Protein AF-A0A7S4WIS6-F1 (afdb_monomer)

Sequence (142 aa):
MLRRSPSCRRRPPPRLRTACRGPAHPRPVQGHTLRVPRRQLPRDLGQGGSACLPRRGAKAESITDPAICEQALMLLGVETLGWGGKCLAPGAACGDSKARFGLTCAGWGGSSCLAPDDSARLITNKTICENSMAWLGIPSQG

Structure (mmCIF, N/CA/C/O backbone):
data_AF-A0A7S4WIS6-F1
#
_entry.id   AF-A0A7S4WIS6-F1
#
loop_
_atom_site.group_PDB
_atom_site.id
_atom_site.type_symbol
_atom_site.label_atom_id
_atom_site.label_alt_id
_atom_site.label_comp_id
_atom_site.label_asym_id
_atom_site.label_entity_id
_atom_site.label_seq_id
_atom_site.pdbx_PDB_ins_code
_atom_site.Cartn_x
_atom_site.Cartn_y
_atom_site.Cartn_z
_atom_site.occupancy
_atom_site.B_iso_or_equiv
_atom_site.auth_seq_id
_atom_site.auth_comp_id
_atom_site.auth_asym_id
_atom_site.auth_atom_id
_atom_site.pdbx_PDB_model_num
ATOM 1 N N . MET A 1 1 ? 3.717 34.521 -14.166 1.00 40.53 1 MET A N 1
ATOM 2 C CA . MET A 1 1 ? 2.314 34.044 -14.193 1.00 40.53 1 MET A CA 1
ATOM 3 C C . MET A 1 1 ? 2.194 32.792 -13.323 1.00 40.53 1 MET A C 1
ATOM 5 O O . MET A 1 1 ? 2.536 31.710 -13.776 1.00 40.53 1 MET A O 1
ATOM 9 N N . LEU A 1 2 ? 1.788 32.935 -12.056 1.00 37.72 2 LEU A N 1
ATOM 10 C CA . LEU A 1 2 ? 1.605 31.816 -11.117 1.00 37.72 2 LEU A CA 1
ATOM 11 C C . LEU A 1 2 ? 0.193 31.235 -11.272 1.00 37.72 2 LEU A C 1
ATOM 13 O O . LEU A 1 2 ? -0.787 31.874 -10.890 1.00 37.72 2 LEU A O 1
ATOM 17 N N . ARG A 1 3 ? 0.080 30.031 -11.844 1.00 44.69 3 ARG A N 1
ATOM 18 C CA . ARG A 1 3 ? -1.189 29.292 -11.913 1.00 44.69 3 ARG A CA 1
ATOM 19 C C . ARG A 1 3 ? -1.474 28.670 -10.542 1.00 44.69 3 ARG A C 1
ATOM 21 O O . ARG A 1 3 ? -0.740 27.799 -10.091 1.00 44.69 3 ARG A O 1
ATOM 28 N N . ARG A 1 4 ? -2.525 29.148 -9.872 1.00 38.19 4 ARG A N 1
ATOM 29 C CA . ARG A 1 4 ? -3.062 28.561 -8.635 1.00 38.19 4 ARG A CA 1
ATOM 30 C C . ARG A 1 4 ? -3.863 27.304 -8.985 1.00 38.19 4 ARG A C 1
ATOM 32 O O . ARG A 1 4 ? -4.831 27.393 -9.737 1.00 38.19 4 ARG A O 1
ATOM 39 N N . SER A 1 5 ? -3.467 26.155 -8.444 1.00 41.28 5 SER A N 1
ATOM 40 C CA . SER A 1 5 ? -4.225 24.902 -8.542 1.00 41.28 5 SER A CA 1
ATOM 41 C C . SER A 1 5 ? -5.538 24.977 -7.744 1.00 41.28 5 SER A C 1
ATOM 43 O O . SER A 1 5 ? -5.574 25.628 -6.695 1.00 41.28 5 SER A O 1
ATOM 45 N N . PRO A 1 6 ? -6.623 24.326 -8.202 1.00 44.62 6 PRO A N 1
ATOM 46 C CA . PRO A 1 6 ? -7.926 24.401 -7.553 1.00 44.62 6 PRO A CA 1
ATOM 47 C C . PRO A 1 6 ? -7.977 23.550 -6.275 1.00 44.62 6 PRO A C 1
ATOM 49 O O . PRO A 1 6 ? -7.690 22.354 -6.277 1.00 44.62 6 PRO A O 1
ATOM 52 N N . SER A 1 7 ? -8.384 24.182 -5.173 1.00 39.69 7 SER A N 1
ATOM 53 C CA . SER A 1 7 ? -8.642 23.541 -3.884 1.00 39.69 7 SER A CA 1
ATOM 54 C C . SER A 1 7 ? -9.732 22.471 -3.993 1.00 39.69 7 SER A C 1
ATOM 56 O O . SER A 1 7 ? -10.885 22.775 -4.306 1.00 39.69 7 SER A O 1
ATOM 58 N N . CYS A 1 8 ? -9.391 21.228 -3.645 1.00 32.78 8 CYS A N 1
ATOM 59 C CA . CYS A 1 8 ? -10.348 20.148 -3.417 1.00 32.78 8 CYS A CA 1
ATOM 60 C C . CYS A 1 8 ? -11.254 20.487 -2.220 1.00 32.78 8 CYS A C 1
ATOM 62 O O . CYS A 1 8 ? -10.906 20.229 -1.066 1.00 32.78 8 CYS A O 1
ATOM 64 N N . ARG A 1 9 ? -12.435 21.063 -2.473 1.00 38.78 9 ARG A N 1
ATOM 65 C CA . ARG A 1 9 ? -13.491 21.184 -1.458 1.00 38.78 9 ARG A CA 1
ATOM 66 C C . ARG A 1 9 ? -14.084 19.798 -1.202 1.00 38.78 9 ARG A C 1
ATOM 68 O O . ARG A 1 9 ? -14.908 19.316 -1.976 1.00 38.78 9 ARG A O 1
ATOM 75 N N . ARG A 1 10 ? -13.660 19.152 -0.114 1.00 35.75 10 ARG A N 1
ATOM 76 C CA . ARG A 1 10 ? -14.253 17.898 0.369 1.00 35.75 10 ARG A CA 1
ATOM 77 C C . ARG A 1 10 ? -15.673 18.173 0.873 1.00 35.75 10 ARG A C 1
ATOM 79 O O . ARG A 1 10 ? -15.858 18.944 1.813 1.00 35.75 10 ARG A O 1
ATOM 86 N N . ARG A 1 11 ? -16.676 17.551 0.245 1.00 39.19 11 ARG A N 1
ATOM 87 C CA . ARG A 1 11 ? -18.033 17.455 0.803 1.00 39.19 11 ARG A CA 1
ATOM 88 C C . ARG A 1 11 ? -18.006 16.528 2.029 1.00 39.19 11 ARG A C 1
ATOM 90 O O . ARG A 1 11 ? -17.350 15.489 1.963 1.00 39.19 11 ARG A O 1
ATOM 97 N N . PRO A 1 12 ? -18.712 16.855 3.122 1.00 39.09 12 PRO A N 1
ATOM 98 C CA . PRO A 1 12 ? -18.880 15.928 4.235 1.00 39.09 12 PRO A CA 1
ATOM 99 C C . PRO A 1 12 ? -19.813 14.771 3.826 1.00 39.09 12 PRO A C 1
ATOM 101 O O . PRO A 1 12 ? -20.849 15.029 3.205 1.00 39.09 12 PRO A O 1
ATOM 104 N N . PRO A 1 13 ? -19.486 13.507 4.152 1.00 45.06 13 PRO A N 1
ATOM 105 C CA . PRO A 1 13 ? -20.368 12.381 3.875 1.00 45.06 13 PRO A CA 1
ATOM 106 C C . PRO A 1 13 ? -21.524 12.295 4.893 1.00 45.06 13 PRO A C 1
ATOM 108 O O . PRO A 1 13 ? -21.422 12.815 6.011 1.00 45.06 13 PRO A O 1
ATOM 111 N N . PRO A 1 14 ? -22.638 11.636 4.521 1.00 50.47 14 PRO A N 1
ATOM 112 C CA . PRO A 1 14 ? -23.794 11.448 5.389 1.00 50.47 14 PRO A CA 1
ATOM 113 C C . PRO A 1 14 ? -23.485 10.505 6.561 1.00 50.47 14 PRO A C 1
ATOM 115 O O . PRO A 1 14 ? -22.724 9.545 6.450 1.00 50.47 14 PRO A O 1
ATOM 118 N N . ARG A 1 15 ? -24.112 10.782 7.709 1.00 51.53 15 ARG A N 1
ATOM 119 C CA . ARG A 1 15 ? -23.974 10.011 8.952 1.00 51.53 15 ARG A CA 1
ATOM 120 C C . ARG A 1 15 ? -24.705 8.667 8.838 1.00 51.53 15 ARG A C 1
ATOM 122 O O . ARG A 1 15 ? -25.888 8.587 9.155 1.00 51.53 15 ARG A O 1
ATOM 129 N N . LEU A 1 16 ? -24.005 7.606 8.446 1.00 45.72 16 LEU A N 1
ATOM 130 C CA . LEU A 1 16 ? -24.511 6.234 8.546 1.00 45.72 16 LEU A CA 1
ATOM 131 C C . LEU A 1 16 ? -24.303 5.702 9.971 1.00 45.72 16 LEU A C 1
ATOM 133 O O . LEU A 1 16 ? -23.218 5.287 10.369 1.00 45.72 16 LEU A O 1
ATOM 137 N N . ARG A 1 17 ? -25.375 5.761 10.768 1.00 46.78 17 ARG A N 1
ATOM 138 C CA . ARG A 1 17 ? -25.498 5.059 12.050 1.00 46.78 17 ARG A CA 1
ATOM 139 C C . ARG A 1 17 ? -25.966 3.629 11.781 1.00 46.78 17 ARG A C 1
ATOM 141 O O . ARG A 1 17 ? -27.161 3.359 11.856 1.00 46.78 17 ARG A O 1
ATOM 148 N N . THR A 1 18 ? -25.040 2.714 11.537 1.00 46.34 18 THR A N 1
ATOM 149 C CA . THR A 1 18 ? -25.358 1.281 11.525 1.00 46.34 18 THR A CA 1
ATOM 150 C C . THR A 1 18 ? -24.512 0.617 12.597 1.00 46.34 18 THR A C 1
ATOM 152 O O . THR A 1 18 ? -23.295 0.534 12.492 1.00 46.34 18 THR A O 1
ATOM 155 N N . ALA A 1 19 ? -25.157 0.265 13.708 1.00 44.66 19 ALA A N 1
ATOM 156 C CA . ALA A 1 19 ? -24.513 -0.424 14.816 1.00 44.66 19 ALA A CA 1
ATOM 157 C C . ALA A 1 19 ? -24.274 -1.891 14.441 1.00 44.66 19 ALA A C 1
ATOM 159 O O . ALA A 1 19 ? -25.167 -2.524 13.876 1.00 44.66 19 ALA A O 1
ATOM 160 N N . CYS A 1 20 ? -23.111 -2.423 14.823 1.00 45.12 20 CYS A N 1
ATOM 161 C CA . CYS A 1 20 ? -22.758 -3.834 14.718 1.00 45.12 20 CYS A CA 1
ATOM 162 C C . CYS A 1 20 ? -23.826 -4.699 15.411 1.00 45.12 20 CYS A C 1
ATOM 164 O O . CYS A 1 20 ? -23.812 -4.868 16.632 1.00 45.12 20 CYS A O 1
ATOM 166 N N . ARG A 1 21 ? -24.783 -5.232 14.649 1.00 48.78 21 ARG A N 1
ATOM 167 C CA . ARG A 1 21 ? -25.631 -6.337 15.098 1.00 48.78 21 ARG A CA 1
ATOM 168 C C . ARG A 1 21 ? -24.914 -7.616 14.692 1.00 48.78 21 ARG A C 1
ATOM 170 O O . ARG A 1 21 ? -24.767 -7.878 13.505 1.00 48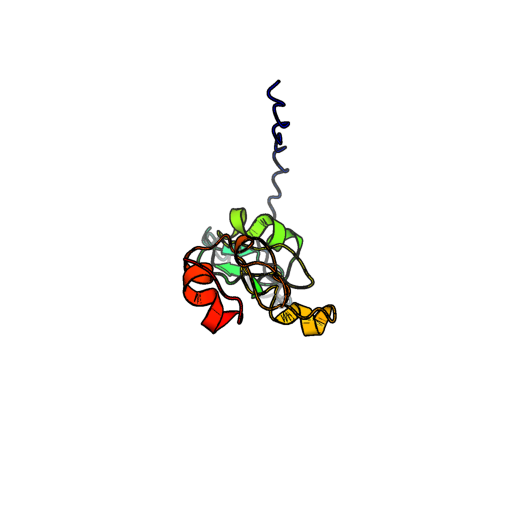.78 21 ARG A O 1
ATOM 177 N N . GLY A 1 22 ? -24.433 -8.367 15.680 1.00 44.38 22 GLY A N 1
ATOM 178 C CA . GLY A 1 22 ? -23.913 -9.713 15.453 1.00 44.38 22 GLY A CA 1
ATOM 179 C C . GLY A 1 22 ? -24.970 -10.623 14.810 1.00 44.38 22 GLY A C 1
ATOM 180 O O . GLY A 1 22 ? -26.163 -10.297 14.852 1.00 44.38 22 GLY A O 1
ATOM 181 N N . PRO A 1 23 ? -24.549 -11.748 14.208 1.00 47.06 23 PRO A N 1
ATOM 182 C CA . PRO A 1 23 ? -25.456 -12.697 13.577 1.00 47.06 23 PRO A CA 1
ATOM 183 C C . PRO A 1 23 ? -26.535 -13.136 14.572 1.00 47.06 23 PRO A C 1
ATOM 185 O O . PRO A 1 23 ? -26.252 -13.454 15.728 1.00 47.06 23 PRO A O 1
ATOM 188 N N . ALA A 1 24 ? -27.789 -13.102 14.123 1.00 51.19 24 ALA A N 1
ATOM 189 C CA . ALA A 1 24 ? -28.922 -13.577 14.897 1.00 51.19 24 ALA A CA 1
ATOM 190 C C . ALA A 1 24 ? -28.713 -15.063 15.217 1.00 51.19 24 ALA A C 1
ATOM 192 O O . ALA A 1 24 ? -28.754 -15.907 14.323 1.00 51.19 24 ALA A O 1
ATOM 193 N N . HIS A 1 25 ? -28.470 -15.373 16.491 1.00 45.22 25 HIS A N 1
ATOM 194 C CA . HIS A 1 25 ? -28.501 -16.746 16.981 1.00 45.22 25 HIS A CA 1
ATOM 195 C C . HIS A 1 25 ? -29.854 -17.402 16.638 1.00 45.22 25 HIS A C 1
ATOM 197 O O . HIS A 1 25 ? -30.889 -16.723 16.685 1.00 45.22 25 HIS A O 1
ATOM 203 N N . PRO A 1 26 ? -29.875 -18.712 16.324 1.00 48.38 26 PRO A N 1
ATOM 204 C CA . PRO A 1 26 ? -31.116 -19.457 16.171 1.00 48.38 26 PRO A CA 1
ATOM 205 C C . PRO A 1 26 ? -31.948 -19.354 17.455 1.00 48.38 26 PRO A C 1
ATOM 207 O O . PRO A 1 26 ? -31.425 -19.410 18.569 1.00 48.38 26 PRO A O 1
ATOM 210 N N . ARG A 1 27 ? -33.252 -19.127 17.268 1.00 46.88 27 ARG A N 1
ATOM 211 C CA . ARG A 1 27 ? -34.225 -18.862 18.333 1.00 46.88 27 ARG A CA 1
ATOM 212 C C . ARG A 1 27 ? -34.181 -19.968 19.400 1.00 46.88 27 ARG A C 1
ATOM 214 O O . ARG A 1 27 ? -34.359 -21.129 19.037 1.00 46.88 27 ARG A O 1
ATOM 221 N N . PRO A 1 28 ? -34.035 -19.640 20.695 1.00 47.16 28 PRO A N 1
ATOM 222 C CA . PRO A 1 28 ? -34.333 -20.594 21.746 1.00 47.16 28 PRO A CA 1
ATOM 223 C C . PRO A 1 28 ? -35.851 -20.788 21.838 1.00 47.16 28 PRO A C 1
ATOM 225 O O . PRO A 1 28 ? -36.634 -19.834 21.789 1.00 47.16 28 PRO A O 1
ATOM 228 N N . VAL A 1 29 ? -36.242 -22.056 21.939 1.00 57.41 29 VAL A N 1
ATOM 229 C CA . VAL A 1 29 ? -37.591 -22.516 22.270 1.00 57.41 29 VAL A CA 1
ATOM 230 C C . VAL A 1 29 ? -38.005 -21.904 23.615 1.00 57.41 29 VAL A C 1
ATOM 232 O O . VAL A 1 29 ? -37.181 -21.721 24.509 1.00 57.41 29 VAL A O 1
ATOM 235 N N . GLN A 1 30 ? -39.274 -21.515 23.700 1.00 58.44 30 GLN A N 1
ATOM 236 C CA . GLN A 1 30 ? -39.896 -20.732 24.768 1.00 58.44 30 GLN A CA 1
ATOM 237 C C . GLN A 1 30 ? -39.519 -21.222 26.178 1.00 58.44 30 GLN A C 1
ATOM 239 O O . GLN A 1 30 ? -39.894 -22.314 26.587 1.00 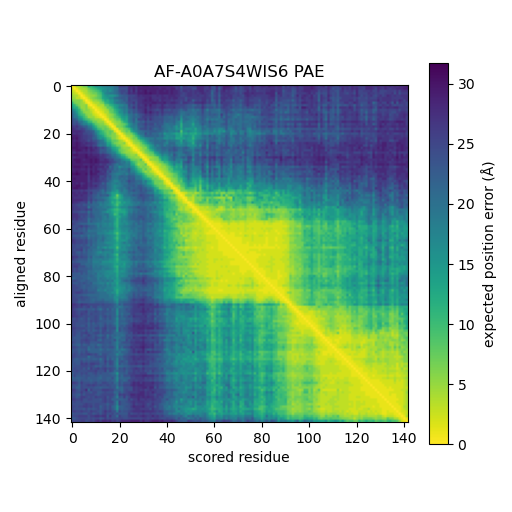58.44 30 GLN A O 1
ATOM 244 N N . GLY A 1 31 ? -38.823 -20.376 26.938 1.00 56.53 31 GLY A N 1
ATOM 245 C CA . GLY A 1 31 ? -38.522 -20.603 28.349 1.00 56.53 31 GLY A CA 1
ATOM 246 C C . GLY A 1 31 ? -38.083 -19.302 29.014 1.00 56.53 31 GLY A C 1
ATOM 247 O O . GLY A 1 31 ? -37.011 -18.792 28.718 1.00 56.53 31 GLY A O 1
ATOM 248 N N . HIS A 1 32 ? -38.965 -18.754 29.852 1.00 50.56 32 HIS A N 1
ATOM 249 C CA . HIS A 1 32 ? -38.774 -17.687 30.847 1.00 50.56 32 HIS A CA 1
ATOM 250 C C . HIS A 1 32 ? -37.834 -16.513 30.495 1.00 50.56 32 HIS A C 1
ATOM 252 O O . HIS A 1 32 ? -36.609 -16.587 30.543 1.00 50.56 32 HIS A O 1
ATOM 258 N N . THR A 1 33 ? -38.446 -15.353 30.242 1.00 48.09 33 THR A N 1
ATOM 259 C CA . THR A 1 33 ? -37.800 -14.048 30.050 1.00 48.09 33 THR A CA 1
ATOM 260 C C . THR A 1 33 ? -37.010 -13.590 31.282 1.00 48.09 33 THR A C 1
ATOM 262 O O . THR A 1 33 ? -37.515 -12.831 32.110 1.00 48.09 33 THR A O 1
ATOM 265 N N . LEU A 1 34 ? -35.736 -13.970 31.369 1.00 47.66 34 LEU A N 1
ATOM 266 C CA . LEU A 1 34 ? -34.746 -13.213 32.131 1.00 47.66 34 LEU A CA 1
ATOM 267 C C . LEU A 1 34 ? -34.382 -11.966 31.315 1.00 47.66 34 LEU A C 1
ATOM 269 O O . LEU A 1 34 ? -33.729 -12.049 30.274 1.00 47.66 34 LEU A O 1
ATOM 273 N N . ARG A 1 35 ? -34.842 -10.792 31.767 1.00 51.62 35 ARG A N 1
ATOM 274 C CA . ARG A 1 35 ? -34.405 -9.487 31.247 1.00 51.62 35 ARG A CA 1
ATOM 275 C C . ARG A 1 35 ? -32.902 -9.351 31.484 1.00 51.62 35 ARG A C 1
ATOM 277 O O . ARG A 1 35 ? -32.477 -8.921 32.552 1.00 51.62 35 ARG A O 1
ATOM 284 N N . VAL A 1 36 ? -32.095 -9.698 30.487 1.00 52.44 36 VAL A N 1
ATOM 285 C CA . VAL A 1 36 ? -30.667 -9.383 30.508 1.00 52.44 36 VAL A CA 1
ATOM 286 C C . VAL A 1 36 ? -30.539 -7.856 30.426 1.00 52.44 36 VAL A C 1
ATOM 288 O O . VAL A 1 36 ? -31.076 -7.255 29.488 1.00 52.44 36 VAL A O 1
ATOM 291 N N . PRO A 1 37 ? -29.885 -7.187 31.394 1.00 50.47 37 PRO A N 1
ATOM 292 C CA . PRO A 1 37 ? -29.658 -5.753 31.315 1.00 50.47 37 PRO A CA 1
ATOM 293 C C . PRO A 1 37 ? -28.876 -5.445 30.038 1.00 50.47 37 PRO A C 1
ATOM 295 O O . PRO A 1 37 ? -27.933 -6.161 29.695 1.00 50.47 37 PRO A O 1
ATOM 298 N N . ARG A 1 38 ? -29.274 -4.376 29.334 1.00 52.66 38 ARG A N 1
ATOM 299 C CA . ARG A 1 38 ? -28.519 -3.763 28.231 1.00 52.66 38 ARG A CA 1
ATOM 300 C C . ARG A 1 38 ? -27.110 -3.423 28.732 1.00 52.66 38 ARG A C 1
ATOM 302 O O . ARG A 1 38 ? -26.853 -2.295 29.143 1.00 52.66 38 ARG A O 1
ATOM 309 N N . ARG A 1 39 ? -26.189 -4.387 28.718 1.00 49.56 39 ARG A N 1
ATOM 310 C CA . ARG A 1 39 ? -24.762 -4.112 28.851 1.00 49.56 39 ARG A CA 1
ATOM 311 C C . ARG A 1 39 ? -24.405 -3.259 27.644 1.00 49.56 39 ARG A C 1
ATOM 313 O O . ARG A 1 39 ? -24.568 -3.689 26.503 1.00 49.56 39 ARG A O 1
ATOM 320 N N . GLN A 1 40 ? -24.034 -2.012 27.913 1.00 54.94 40 GLN A N 1
ATOM 321 C CA . GLN A 1 40 ? -23.449 -1.109 26.936 1.00 54.94 40 GLN A CA 1
ATOM 322 C C . GLN A 1 40 ? -22.316 -1.872 26.250 1.00 54.94 40 GLN A C 1
ATOM 324 O O . GLN A 1 40 ? -21.317 -2.193 26.890 1.00 54.94 40 GLN A O 1
ATOM 329 N N . LEU A 1 41 ? -22.502 -2.231 24.977 1.00 51.25 41 LEU A N 1
ATOM 330 C CA . LEU A 1 41 ? -21.393 -2.745 24.189 1.00 51.25 41 LEU A CA 1
ATOM 331 C C . LEU A 1 41 ? -20.288 -1.677 24.217 1.00 51.25 41 LEU A C 1
ATOM 333 O O . LEU A 1 41 ? -20.601 -0.498 23.999 1.00 51.25 41 LEU A O 1
ATOM 337 N N . PRO A 1 42 ? -19.035 -2.057 24.517 1.00 53.59 42 PRO A N 1
ATOM 338 C CA . PRO A 1 42 ? -17.924 -1.120 24.545 1.00 53.59 42 PRO A CA 1
ATOM 339 C C . PRO A 1 42 ? -17.868 -0.382 23.205 1.00 53.59 42 PRO A C 1
ATOM 341 O O . PRO A 1 42 ? -17.942 -0.991 22.137 1.00 53.59 42 PRO A O 1
ATOM 344 N N . ARG A 1 43 ? -17.789 0.951 23.263 1.00 56.88 43 ARG A N 1
ATOM 345 C CA . ARG A 1 43 ? -17.846 1.861 22.101 1.00 56.88 43 ARG A CA 1
ATOM 346 C C . ARG A 1 43 ? -16.612 1.766 21.186 1.00 56.88 43 ARG A C 1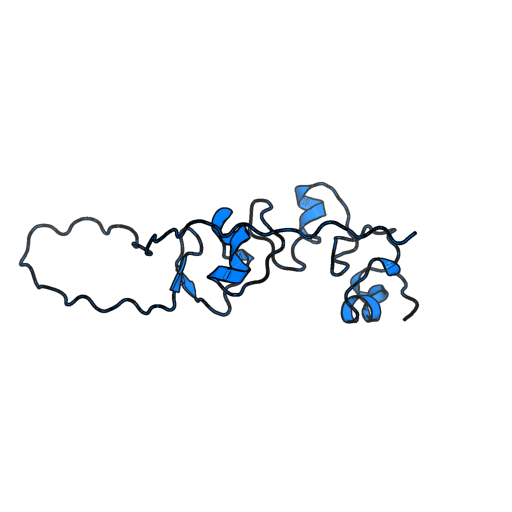
ATOM 348 O O . ARG A 1 43 ? -16.464 2.575 20.272 1.00 56.88 43 ARG A O 1
ATOM 355 N N . ASP A 1 44 ? -15.756 0.775 21.414 1.00 57.00 44 ASP A N 1
ATOM 356 C CA . ASP A 1 44 ? -14.399 0.695 20.881 1.00 57.00 44 ASP A CA 1
ATOM 357 C C . ASP A 1 44 ? -14.231 -0.319 19.739 1.00 57.00 44 ASP A C 1
ATOM 359 O O . ASP A 1 44 ? -13.119 -0.522 19.253 1.00 57.00 44 ASP A O 1
ATOM 363 N N . LEU A 1 45 ? -15.319 -0.939 19.272 1.00 56.69 45 LEU A N 1
ATOM 364 C CA . LEU A 1 45 ? -15.295 -1.868 18.139 1.00 56.69 45 LEU A CA 1
ATOM 365 C C . LEU A 1 45 ? -15.775 -1.174 16.860 1.00 56.69 45 LEU A C 1
ATOM 367 O O . LEU A 1 45 ? -16.853 -0.575 16.827 1.00 56.69 45 LEU A O 1
ATOM 371 N N . GLY A 1 46 ? -14.953 -1.239 15.812 1.00 60.69 46 GLY A N 1
ATOM 372 C CA . GLY A 1 46 ? -15.300 -0.804 14.461 1.00 60.69 46 GLY A CA 1
ATOM 373 C C . GLY A 1 46 ? -15.744 -1.997 13.616 1.00 60.69 46 GLY A C 1
ATOM 374 O O . GLY A 1 46 ? -15.279 -3.121 13.811 1.00 60.69 46 GLY A O 1
ATOM 375 N N . GLN A 1 47 ? -16.673 -1.779 12.688 1.00 62.38 47 GLN A N 1
ATOM 376 C CA . GLN A 1 47 ? -17.083 -2.827 11.756 1.00 62.38 47 GLN A CA 1
ATOM 377 C C . GLN A 1 47 ? -16.015 -2.942 10.659 1.00 62.38 47 GLN A C 1
ATOM 379 O O . GLN A 1 47 ? -15.668 -1.938 10.048 1.00 62.38 47 GLN A O 1
ATOM 384 N N . GLY A 1 48 ? -15.467 -4.143 10.456 1.00 64.25 48 GLY A N 1
ATOM 385 C CA . GLY A 1 48 ? -14.475 -4.468 9.419 1.00 64.25 48 GLY A CA 1
ATOM 386 C C . GLY A 1 48 ? -15.055 -5.240 8.229 1.00 64.25 48 GLY A C 1
ATOM 387 O O . GLY A 1 48 ? -14.308 -5.783 7.416 1.00 64.25 48 GLY A O 1
ATOM 388 N N . GLY A 1 49 ? -16.386 -5.338 8.171 1.00 70.94 49 GLY A N 1
ATOM 389 C CA . GLY A 1 49 ? -17.160 -6.114 7.208 1.00 70.94 49 GLY A CA 1
ATOM 390 C C . GLY A 1 49 ? -18.021 -7.126 7.954 1.00 70.94 49 GLY A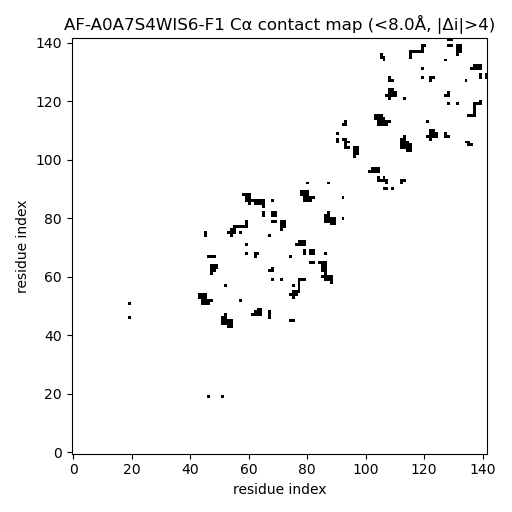 C 1
ATOM 391 O O . GLY A 1 49 ? -18.840 -6.746 8.797 1.00 70.94 49 GLY A O 1
ATOM 392 N N . SER A 1 50 ? -17.794 -8.414 7.690 1.00 69.62 50 SER A N 1
ATOM 393 C CA . SER A 1 50 ? -18.429 -9.528 8.411 1.00 69.62 50 SER A CA 1
ATOM 394 C C . SER A 1 50 ? -17.874 -9.747 9.826 1.00 69.62 50 SER A C 1
ATOM 396 O O . SER A 1 50 ? -18.494 -10.455 10.619 1.00 69.62 50 SER A O 1
ATOM 398 N N . ALA A 1 51 ? -16.740 -9.124 10.164 1.00 69.00 51 ALA A N 1
ATOM 399 C CA . ALA A 1 51 ? -16.091 -9.246 11.465 1.00 69.00 51 ALA A CA 1
ATOM 400 C C . ALA A 1 51 ? -16.025 -7.906 12.218 1.00 69.00 51 ALA A C 1
ATOM 402 O O . ALA A 1 51 ? -15.903 -6.826 11.629 1.00 69.00 51 ALA A O 1
ATOM 403 N N . CYS A 1 52 ? -16.071 -7.990 13.549 1.00 76.62 52 CYS A N 1
ATOM 404 C CA . CYS A 1 52 ? -15.772 -6.871 14.437 1.00 76.62 52 CYS A CA 1
ATOM 405 C C . CYS A 1 52 ? -14.254 -6.749 14.577 1.00 76.62 52 CYS A C 1
ATOM 407 O O . CYS A 1 52 ? -13.615 -7.665 15.094 1.00 76.62 52 CYS A O 1
ATOM 409 N N . LEU A 1 53 ? -13.688 -5.624 14.140 1.00 77.56 53 LEU A N 1
ATOM 410 C CA . LEU A 1 53 ? -12.262 -5.347 14.276 1.00 77.56 53 LEU A CA 1
ATOM 411 C C . LEU A 1 53 ? -12.027 -4.345 15.419 1.00 77.56 53 LEU A C 1
ATOM 413 O O . LEU A 1 53 ? -12.841 -3.436 15.636 1.00 77.56 53 LEU A O 1
ATOM 417 N N . PRO A 1 54 ? -10.924 -4.486 16.174 1.00 75.69 54 PRO A N 1
ATOM 418 C CA . PRO A 1 54 ? -10.546 -3.488 17.162 1.00 75.69 54 PRO A CA 1
ATOM 419 C C . PRO A 1 54 ? -10.243 -2.155 16.468 1.00 75.69 54 PRO A C 1
ATOM 421 O O . PRO A 1 54 ? -9.614 -2.119 15.413 1.00 75.69 54 PRO A O 1
ATOM 424 N N . ARG A 1 55 ? -10.649 -1.036 17.082 1.00 69.00 55 ARG A N 1
ATOM 425 C CA . ARG A 1 55 ? -10.373 0.318 16.562 1.00 69.00 55 ARG A CA 1
ATOM 426 C C . ARG A 1 55 ? -8.893 0.693 16.485 1.00 69.00 55 ARG A C 1
ATOM 428 O O . ARG A 1 55 ? -8.575 1.743 15.945 1.00 69.00 55 ARG A O 1
ATOM 435 N N . ARG A 1 56 ? -7.997 -0.086 17.089 1.00 71.69 56 ARG A N 1
ATOM 436 C CA . ARG A 1 56 ? -6.550 0.133 17.027 1.00 71.69 56 ARG A CA 1
ATOM 437 C C . ARG A 1 56 ? -5.860 -1.179 16.698 1.00 71.69 56 ARG A C 1
ATOM 439 O O . ARG A 1 56 ? -6.195 -2.206 17.280 1.00 71.69 56 ARG A O 1
ATOM 446 N N . GLY A 1 57 ? -4.890 -1.121 15.790 1.00 77.56 57 GLY A N 1
ATOM 447 C CA . GLY A 1 57 ? -4.048 -2.265 15.435 1.00 77.56 57 GLY A CA 1
ATOM 448 C C . GLY A 1 57 ? -4.703 -3.294 14.509 1.00 77.56 57 GLY A C 1
ATOM 449 O O . GLY A 1 57 ? -4.124 -4.356 14.293 1.00 77.56 57 GLY A O 1
ATOM 450 N N . ALA A 1 58 ? -5.883 -3.011 13.950 1.00 84.75 58 ALA A N 1
ATOM 451 C CA . ALA A 1 58 ? -6.435 -3.838 12.884 1.00 84.75 58 ALA A CA 1
ATOM 452 C C . ALA A 1 58 ? -5.545 -3.743 11.633 1.00 84.75 58 ALA A C 1
ATOM 454 O O . ALA A 1 58 ? -5.121 -2.658 11.240 1.00 84.75 58 ALA A O 1
ATOM 455 N N . LYS A 1 59 ? -5.252 -4.881 11.000 1.00 88.44 59 LYS A N 1
ATOM 456 C CA . LYS A 1 59 ? -4.498 -4.909 9.739 1.00 88.44 59 LYS A CA 1
ATOM 457 C C . LYS A 1 59 ? -5.435 -4.603 8.578 1.00 88.44 59 LYS A C 1
ATOM 459 O O . LYS A 1 59 ? -6.554 -5.117 8.562 1.00 88.44 59 LYS A O 1
ATOM 464 N N . ALA A 1 60 ? -4.980 -3.846 7.580 1.00 88.12 60 ALA A N 1
ATOM 465 C CA . ALA A 1 60 ? -5.785 -3.553 6.390 1.00 88.12 60 ALA A CA 1
ATOM 466 C C . ALA A 1 60 ? -6.287 -4.841 5.714 1.00 88.12 60 ALA A C 1
ATOM 468 O O . ALA A 1 60 ? -7.450 -4.924 5.347 1.00 88.12 60 ALA A O 1
ATOM 469 N N . GLU A 1 61 ? -5.462 -5.892 5.680 1.00 86.12 61 GLU A N 1
ATOM 470 C CA . GLU A 1 61 ? -5.803 -7.203 5.101 1.00 86.12 61 GLU A CA 1
ATOM 471 C C . GLU A 1 61 ? -7.060 -7.845 5.714 1.00 86.12 61 GLU A C 1
ATOM 473 O O . GLU A 1 61 ? -7.730 -8.637 5.058 1.00 86.12 61 GLU A O 1
ATOM 478 N N . SER A 1 62 ? -7.373 -7.522 6.974 1.00 88.50 62 SER A N 1
ATOM 479 C CA . SER A 1 62 ? -8.531 -8.072 7.689 1.00 88.50 62 SER A CA 1
ATOM 480 C C . SER A 1 62 ? -9.851 -7.377 7.338 1.00 88.50 62 SER A C 1
ATOM 482 O O . SER A 1 62 ? -10.921 -7.854 7.719 1.00 88.50 62 SER A O 1
ATOM 484 N N . ILE A 1 63 ? -9.794 -6.265 6.597 1.00 90.00 63 ILE A N 1
ATOM 485 C CA . ILE A 1 63 ? -10.969 -5.531 6.130 1.00 90.00 63 ILE A CA 1
ATOM 486 C C . ILE A 1 63 ? -11.468 -6.202 4.850 1.00 90.00 63 ILE A C 1
ATOM 488 O O . ILE A 1 63 ? -10.822 -6.154 3.801 1.00 90.00 63 ILE A O 1
ATOM 492 N N . THR A 1 64 ? -12.638 -6.826 4.947 1.00 91.44 64 THR A N 1
ATOM 493 C CA . THR A 1 64 ? -13.254 -7.592 3.849 1.00 91.44 64 THR A CA 1
ATOM 494 C C . THR A 1 64 ? -14.317 -6.803 3.094 1.00 91.44 64 THR A C 1
ATOM 496 O O . THR A 1 64 ? -14.795 -7.259 2.059 1.00 91.44 64 THR A O 1
ATOM 499 N N . ASP A 1 65 ? -14.674 -5.616 3.587 1.00 90.31 65 ASP A N 1
ATOM 500 C CA . ASP A 1 65 ? -15.675 -4.751 2.974 1.00 90.31 65 ASP A CA 1
ATOM 501 C C . ASP A 1 65 ? -15.009 -3.565 2.242 1.00 90.31 65 ASP A C 1
ATOM 503 O O . ASP A 1 65 ? -14.226 -2.826 2.856 1.00 90.31 65 ASP A O 1
ATOM 507 N N . PRO A 1 66 ? -15.309 -3.349 0.947 1.00 89.00 66 PRO A N 1
ATOM 508 C CA . PRO A 1 66 ? -14.721 -2.266 0.164 1.00 89.00 66 PRO A CA 1
ATOM 509 C C . PRO A 1 66 ? -15.098 -0.876 0.687 1.00 89.00 66 PRO A C 1
ATOM 511 O O . PRO A 1 66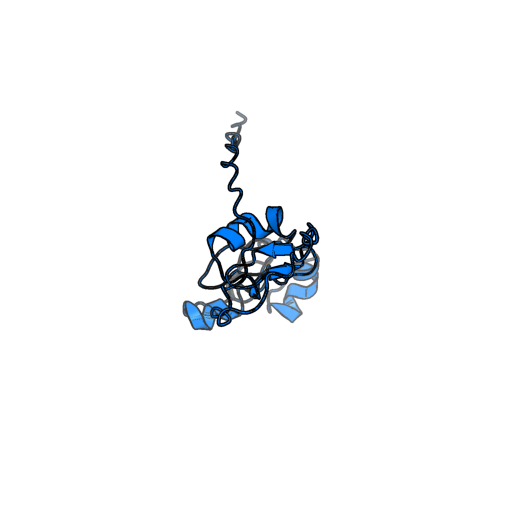 ? -14.243 0.005 0.741 1.00 89.00 66 PRO A O 1
ATOM 514 N N . ALA A 1 67 ? -16.344 -0.670 1.124 1.00 89.94 67 ALA A N 1
ATOM 515 C CA . ALA A 1 67 ? -16.791 0.622 1.638 1.00 89.94 67 ALA A CA 1
ATOM 516 C C . ALA A 1 67 ? -16.082 0.975 2.952 1.00 89.94 67 ALA A C 1
ATOM 518 O O . ALA A 1 67 ? -15.784 2.143 3.210 1.00 89.94 67 ALA A O 1
ATOM 519 N N . ILE A 1 68 ? -15.768 -0.038 3.765 1.00 90.31 68 ILE A N 1
ATOM 520 C CA . ILE A 1 68 ? -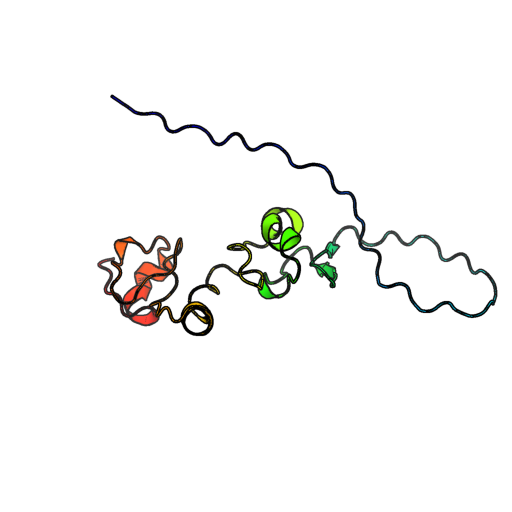14.985 0.139 4.990 1.00 90.31 68 ILE A CA 1
ATOM 521 C C . ILE A 1 68 ? -13.517 0.390 4.660 1.00 90.31 68 ILE A C 1
ATOM 523 O O . ILE A 1 68 ? -12.907 1.240 5.302 1.00 90.31 68 ILE A O 1
ATOM 527 N N . CYS A 1 69 ? -12.955 -0.281 3.652 1.00 90.69 69 CYS A N 1
ATOM 528 C CA . CYS A 1 69 ? -11.568 -0.076 3.235 1.00 90.69 69 CYS A CA 1
ATOM 529 C C . CYS A 1 69 ? -11.280 1.375 2.822 1.00 90.69 69 CYS A C 1
ATOM 531 O O . CYS A 1 69 ? -10.279 1.948 3.250 1.00 90.69 69 CYS A O 1
ATOM 533 N N . GLU A 1 70 ? -12.190 1.985 2.059 1.00 88.75 70 GLU A N 1
ATOM 534 C CA . GLU A 1 70 ? -12.104 3.388 1.621 1.00 88.75 70 GLU A CA 1
ATOM 535 C C . GLU A 1 70 ? -12.145 4.382 2.796 1.00 88.75 70 GLU A C 1
ATOM 537 O O . GLU A 1 70 ? -11.651 5.505 2.711 1.00 88.75 70 GLU A O 1
ATOM 542 N N . GLN A 1 71 ? -12.740 3.977 3.921 1.00 89.88 71 GLN A N 1
ATOM 543 C CA . GLN A 1 71 ? -12.898 4.806 5.118 1.00 89.88 71 GLN A CA 1
ATOM 544 C C . GLN A 1 71 ? -12.067 4.303 6.303 1.00 89.88 71 GLN A C 1
ATOM 546 O O . GLN A 1 71 ? -12.215 4.813 7.418 1.00 89.88 71 GLN A O 1
ATOM 551 N N . ALA A 1 72 ? -11.181 3.330 6.087 1.00 90.44 72 ALA A N 1
ATOM 552 C CA . ALA A 1 72 ? -10.479 2.618 7.149 1.00 90.44 72 ALA A CA 1
ATOM 553 C C . ALA A 1 72 ? -9.620 3.556 8.001 1.00 90.44 72 ALA A C 1
ATOM 555 O O . ALA A 1 72 ? -9.581 3.417 9.224 1.00 90.44 72 ALA A O 1
ATOM 556 N N . LEU A 1 73 ? -9.028 4.581 7.388 1.00 88.50 73 LEU A N 1
ATOM 557 C CA . LEU A 1 73 ? -8.255 5.586 8.109 1.00 88.50 73 LEU A CA 1
ATOM 558 C C . LEU A 1 73 ? -9.117 6.361 9.115 1.00 88.50 73 LEU A C 1
ATOM 560 O O . LEU A 1 73 ? -8.696 6.585 10.245 1.00 88.50 73 LEU A O 1
ATOM 564 N N . MET A 1 74 ? -10.343 6.735 8.741 1.00 85.75 74 MET A N 1
ATOM 565 C CA . MET A 1 74 ? -11.237 7.475 9.638 1.00 85.75 74 MET A CA 1
ATOM 566 C C . MET A 1 74 ? -11.955 6.576 10.649 1.00 85.75 74 MET A C 1
ATOM 568 O O . MET A 1 74 ? -12.204 7.002 11.775 1.00 85.75 74 MET A O 1
ATOM 572 N N . LEU A 1 75 ? -12.322 5.354 10.256 1.00 86.19 75 LEU A N 1
ATOM 573 C CA . LEU A 1 75 ? -13.116 4.444 11.088 1.00 86.19 75 LEU A CA 1
ATOM 574 C C . LEU A 1 75 ? -12.261 3.613 12.049 1.00 86.19 75 LEU A C 1
ATOM 576 O O . LEU A 1 75 ? -12.678 3.360 13.181 1.00 86.19 75 LEU A O 1
ATOM 580 N N . LEU A 1 76 ? -11.091 3.177 11.584 1.00 87.19 76 LEU A N 1
ATOM 581 C CA . LEU A 1 76 ? -10.225 2.201 12.246 1.00 87.19 76 LEU A CA 1
ATOM 582 C C . LEU A 1 76 ? -8.812 2.747 12.508 1.00 87.19 76 LEU A C 1
ATOM 584 O O . LEU A 1 76 ? -8.016 2.063 13.142 1.00 87.19 76 LEU A O 1
ATOM 588 N N . GLY A 1 77 ? -8.475 3.948 12.020 1.00 87.75 77 GLY A N 1
ATOM 589 C CA . GLY A 1 77 ? -7.117 4.488 12.134 1.00 87.75 77 GLY A CA 1
ATOM 590 C C . GLY A 1 77 ? -6.080 3.688 11.343 1.00 87.75 77 GLY A C 1
ATOM 591 O O . GLY A 1 77 ? -4.911 3.685 11.714 1.00 87.75 77 GLY A O 1
ATOM 592 N N . VAL A 1 78 ? -6.508 2.969 10.301 1.00 88.62 78 VAL A N 1
ATOM 593 C CA . VAL A 1 78 ? -5.646 2.112 9.478 1.00 88.62 78 VAL A CA 1
ATOM 594 C C . VAL A 1 78 ? -5.419 2.793 8.137 1.00 88.62 78 VAL A C 1
ATOM 596 O O . VAL A 1 78 ? -6.380 3.078 7.423 1.00 88.62 78 VAL A O 1
ATOM 599 N N . GLU A 1 79 ? -4.164 3.053 7.784 1.00 88.19 79 GLU A N 1
ATOM 600 C CA . GLU A 1 79 ? -3.820 3.529 6.444 1.00 88.19 79 GLU A CA 1
ATOM 601 C C . GLU A 1 79 ? -4.039 2.410 5.422 1.00 88.19 79 GLU A C 1
ATOM 603 O O . GLU A 1 79 ? -3.610 1.273 5.624 1.00 88.19 79 GLU A O 1
ATOM 608 N N . THR A 1 80 ? -4.736 2.727 4.331 1.00 88.31 80 THR A N 1
ATOM 609 C CA . THR A 1 80 ? -5.054 1.795 3.243 1.00 88.31 80 THR A CA 1
ATOM 610 C C . THR A 1 80 ? -4.798 2.478 1.902 1.00 88.31 80 THR A C 1
ATOM 612 O O . THR A 1 80 ? -4.909 3.698 1.780 1.00 88.31 80 THR A O 1
ATOM 615 N N . LEU A 1 81 ? -4.438 1.692 0.886 1.00 84.25 81 LEU A N 1
ATOM 616 C CA . LEU A 1 81 ? -4.219 2.162 -0.490 1.00 84.25 81 LEU A CA 1
ATOM 617 C C . LEU A 1 81 ? -5.458 1.978 -1.386 1.00 84.25 81 LEU A C 1
ATOM 619 O O . LEU A 1 81 ? -5.374 2.153 -2.599 1.00 84.25 81 LEU A O 1
ATOM 623 N N . GLY A 1 82 ? -6.600 1.611 -0.798 1.00 83.88 82 GLY A N 1
ATOM 624 C CA . GLY A 1 82 ? -7.854 1.354 -1.507 1.00 83.88 82 GLY A CA 1
ATOM 625 C C . GLY A 1 82 ? -8.150 -0.131 -1.731 1.00 83.88 82 GLY A C 1
ATOM 626 O O . GLY A 1 82 ? -7.513 -1.024 -1.154 1.00 83.88 82 GLY A O 1
ATOM 627 N N . TRP A 1 83 ? -9.174 -0.394 -2.547 1.00 84.44 83 TRP A N 1
ATOM 628 C CA . TRP A 1 83 ? -9.707 -1.736 -2.779 1.00 84.44 83 TRP A CA 1
ATOM 629 C C . TRP A 1 83 ? -9.246 -2.347 -4.106 1.00 84.44 83 TRP A C 1
ATOM 631 O O . TRP A 1 83 ? -9.546 -1.840 -5.182 1.00 84.44 83 TRP A O 1
ATOM 641 N N . GLY A 1 84 ? -8.587 -3.506 -4.029 1.00 77.69 84 GLY A N 1
ATOM 642 C CA . GLY A 1 84 ? -8.191 -4.310 -5.191 1.00 77.69 84 GLY A CA 1
ATOM 643 C C . GLY A 1 84 ? -8.709 -5.746 -5.108 1.00 77.69 84 GLY A C 1
ATOM 644 O O . GLY A 1 84 ? -7.955 -6.680 -5.354 1.00 77.69 84 GLY A O 1
ATOM 645 N N . GLY A 1 85 ? -9.935 -5.965 -4.625 1.00 81.00 85 GLY A N 1
ATOM 646 C CA . GLY A 1 85 ? -10.476 -7.297 -4.288 1.00 81.00 85 GLY A CA 1
ATOM 647 C C . GLY A 1 85 ? -10.156 -7.767 -2.860 1.00 81.00 85 GLY A C 1
ATOM 648 O O . GLY A 1 85 ? -10.791 -8.687 -2.359 1.00 81.00 85 GLY A O 1
ATOM 649 N N . LYS A 1 86 ? -9.199 -7.109 -2.199 1.00 87.75 86 LYS A N 1
ATOM 650 C CA . LYS A 1 86 ? -9.000 -7.064 -0.743 1.00 87.75 86 LYS A CA 1
ATOM 651 C C . LYS A 1 86 ? -8.550 -5.649 -0.381 1.00 87.75 86 LYS A C 1
ATOM 653 O O . LYS A 1 86 ? -8.080 -4.923 -1.266 1.00 87.75 86 LYS A O 1
ATOM 658 N N . CYS A 1 87 ? -8.670 -5.264 0.884 1.00 87.25 87 CYS A N 1
ATOM 659 C CA . CYS A 1 87 ? -8.188 -3.963 1.318 1.00 87.25 87 CYS A CA 1
ATOM 660 C C . CYS A 1 87 ? -6.654 -3.956 1.370 1.00 87.25 87 CYS A C 1
ATOM 662 O O . CYS A 1 87 ? -6.040 -4.812 2.012 1.00 87.25 87 CYS A O 1
ATOM 664 N N . LEU A 1 88 ? -6.031 -3.036 0.630 1.00 85.50 88 LEU A N 1
ATOM 665 C CA . LEU A 1 88 ? -4.585 -3.031 0.428 1.00 85.50 88 LEU A CA 1
ATOM 666 C C . LEU A 1 88 ? -3.889 -2.224 1.524 1.00 85.50 88 LEU A C 1
ATOM 668 O O . LEU A 1 88 ? -4.150 -1.032 1.690 1.00 85.50 88 LEU A O 1
ATOM 672 N N . ALA A 1 89 ? -2.976 -2.872 2.246 1.00 85.19 89 ALA A N 1
ATOM 673 C CA . ALA A 1 89 ? -2.060 -2.184 3.145 1.00 85.19 89 ALA A CA 1
ATOM 674 C C . ALA A 1 89 ? -1.018 -1.382 2.338 1.00 85.19 89 ALA A C 1
ATOM 676 O O . ALA A 1 89 ? -0.631 -1.816 1.243 1.00 85.19 89 ALA A O 1
ATOM 677 N N . PRO A 1 90 ? -0.504 -0.267 2.882 1.00 73.81 90 PRO A N 1
ATOM 678 C CA . PRO A 1 90 ? 0.689 0.393 2.369 1.00 73.81 90 PRO A CA 1
ATOM 679 C C . PRO A 1 90 ? 1.822 -0.631 2.214 1.00 73.81 90 PRO A C 1
ATOM 681 O O . PRO A 1 90 ? 2.227 -1.263 3.185 1.00 73.81 90 PRO A O 1
ATOM 684 N N . GLY A 1 91 ? 2.281 -0.855 0.979 1.00 69.38 91 GLY A N 1
ATOM 685 C CA . GLY A 1 91 ? 3.332 -1.831 0.652 1.00 69.38 91 GLY A CA 1
ATOM 686 C C . GLY A 1 91 ? 2.861 -3.218 0.184 1.00 69.38 91 GLY A C 1
ATOM 687 O O . GLY A 1 91 ? 3.633 -3.915 -0.467 1.00 69.38 91 GLY A O 1
ATOM 688 N N . ALA A 1 92 ? 1.599 -3.611 0.399 1.00 67.69 92 ALA A N 1
ATOM 689 C CA . ALA A 1 92 ? 1.093 -4.913 -0.068 1.00 67.69 92 ALA A CA 1
ATOM 690 C C . ALA A 1 92 ? 0.812 -4.956 -1.585 1.00 67.69 92 ALA A C 1
ATOM 692 O O . ALA A 1 92 ? 0.745 -6.028 -2.183 1.00 67.69 92 ALA A O 1
ATOM 693 N N . ALA A 1 93 ? 0.645 -3.794 -2.225 1.00 64.94 93 ALA A N 1
ATOM 694 C CA . ALA A 1 93 ? 0.181 -3.699 -3.608 1.00 64.94 93 ALA A CA 1
ATOM 695 C C . ALA A 1 93 ? 1.193 -4.198 -4.660 1.00 64.94 93 ALA A C 1
ATOM 697 O O . ALA A 1 93 ? 0.771 -4.692 -5.703 1.00 64.94 93 ALA A O 1
ATOM 698 N N . CYS A 1 94 ? 2.504 -4.106 -4.406 1.00 68.31 94 CYS A N 1
ATOM 699 C CA . CYS A 1 94 ? 3.507 -4.430 -5.433 1.00 68.31 94 CYS A CA 1
ATOM 700 C C . CYS A 1 94 ? 3.993 -5.878 -5.405 1.00 68.31 94 CYS A C 1
ATOM 702 O O . CYS A 1 94 ? 4.516 -6.348 -6.407 1.00 68.31 94 CYS A O 1
ATOM 704 N N . GLY A 1 95 ? 3.830 -6.594 -4.288 1.00 68.25 95 GLY A N 1
ATOM 705 C CA . GLY A 1 95 ? 4.171 -8.020 -4.235 1.00 68.25 95 GLY A CA 1
ATOM 706 C C . GLY A 1 95 ? 3.176 -8.874 -5.027 1.00 68.25 95 GLY A C 1
ATOM 707 O O . GLY A 1 95 ? 3.564 -9.774 -5.766 1.00 68.25 95 GLY A O 1
ATOM 708 N N . ASP A 1 96 ? 1.886 -8.539 -4.928 1.00 71.25 96 ASP A N 1
ATOM 709 C CA . ASP A 1 96 ? 0.797 -9.307 -5.547 1.00 71.25 96 ASP A CA 1
ATOM 710 C C . ASP A 1 96 ? 0.494 -8.888 -7.002 1.00 71.25 96 ASP A C 1
ATOM 712 O O . ASP A 1 96 ? -0.299 -9.544 -7.687 1.00 71.25 96 ASP A O 1
ATOM 716 N N . SER A 1 97 ? 1.093 -7.801 -7.501 1.00 72.12 97 SER A N 1
ATOM 717 C CA . SER A 1 97 ? 0.800 -7.248 -8.832 1.00 72.12 97 SER A CA 1
ATOM 718 C C . SER A 1 97 ? 1.165 -8.210 -9.964 1.00 72.12 97 SER A C 1
ATOM 720 O O . SER A 1 97 ? 0.408 -8.335 -10.928 1.00 72.12 97 SER A O 1
ATOM 722 N N . LYS A 1 98 ? 2.260 -8.964 -9.816 1.00 75.88 98 LYS A N 1
ATOM 723 C CA . LYS A 1 98 ? 2.684 -9.972 -10.797 1.00 75.88 98 LYS A CA 1
ATOM 724 C C . LYS A 1 98 ? 1.669 -11.099 -10.929 1.00 75.88 98 LYS A C 1
ATOM 726 O O . LYS A 1 98 ? 1.320 -11.479 -12.041 1.00 75.88 98 LYS A O 1
ATOM 731 N N . ALA A 1 99 ? 1.158 -11.598 -9.805 1.00 75.12 99 ALA A N 1
ATOM 732 C CA . ALA A 1 99 ? 0.186 -12.686 -9.798 1.00 75.12 99 ALA A CA 1
ATOM 733 C C . ALA A 1 99 ? -1.188 -12.253 -10.334 1.00 75.12 99 ALA A C 1
ATOM 735 O O . ALA A 1 99 ? -1.892 -13.052 -10.942 1.00 75.12 99 ALA A O 1
ATOM 736 N N . ARG A 1 100 ? -1.581 -10.994 -10.103 1.00 72.06 100 ARG A N 1
ATOM 737 C CA . ARG A 1 100 ? -2.929 -10.500 -10.429 1.00 72.06 100 ARG A CA 1
ATOM 738 C C . ARG A 1 100 ? -3.040 -9.822 -11.786 1.00 72.06 100 ARG A C 1
ATOM 740 O O . ARG A 1 100 ? -4.063 -9.955 -12.445 1.00 72.06 100 ARG A O 1
ATOM 747 N N . PHE A 1 101 ? -2.009 -9.086 -12.176 1.00 72.31 101 PHE A N 1
ATOM 748 C CA . PHE A 1 101 ? -2.018 -8.242 -13.369 1.00 72.31 101 PHE A CA 1
ATOM 749 C C . PHE A 1 101 ? -0.925 -8.627 -14.370 1.00 72.31 101 PHE A C 1
ATOM 751 O O . PHE A 1 101 ? -0.824 -8.003 -15.420 1.00 72.31 101 PHE A O 1
ATOM 758 N N . GLY A 1 102 ? -0.081 -9.618 -14.053 1.00 77.12 102 GLY A N 1
ATOM 759 C CA . GLY A 1 102 ? 1.072 -9.973 -14.884 1.00 77.12 102 GLY A CA 1
ATOM 760 C C . GLY A 1 102 ? 2.161 -8.896 -14.912 1.00 77.12 102 GLY A C 1
ATOM 761 O O . GLY A 1 102 ? 3.085 -8.983 -15.715 1.00 77.12 102 GLY A O 1
ATOM 762 N N . LEU A 1 103 ? 2.069 -7.876 -14.052 1.00 75.31 103 LEU A N 1
ATOM 763 C CA . LEU A 1 103 ? 3.014 -6.765 -14.011 1.00 75.31 103 LEU A CA 1
ATOM 764 C C . LEU A 1 103 ? 4.168 -7.101 -13.073 1.00 75.31 103 LEU A C 1
ATOM 766 O O . LEU A 1 103 ? 3.960 -7.385 -11.896 1.00 75.31 103 LEU A O 1
ATOM 770 N N . THR A 1 104 ? 5.394 -7.051 -13.587 1.00 80.06 104 THR A N 1
ATOM 771 C CA . THR A 1 104 ? 6.586 -7.200 -12.748 1.00 80.06 104 THR A CA 1
ATOM 772 C C . THR A 1 104 ? 6.897 -5.842 -12.134 1.00 80.06 104 THR A C 1
ATOM 774 O O . THR A 1 104 ? 7.094 -4.874 -12.860 1.00 80.06 104 THR A O 1
ATOM 777 N N . CYS A 1 105 ? 6.909 -5.759 -10.807 1.00 83.19 105 CYS A N 1
ATOM 778 C CA . CYS A 1 105 ? 7.292 -4.554 -10.076 1.00 83.19 105 CYS A CA 1
ATOM 779 C C . CYS A 1 105 ? 8.589 -4.835 -9.313 1.00 83.19 105 CYS A C 1
ATOM 781 O O . CYS A 1 105 ? 8.734 -5.920 -8.752 1.00 83.19 105 CYS A O 1
ATOM 783 N N . ALA A 1 106 ? 9.499 -3.863 -9.256 1.00 82.50 106 ALA A N 1
ATOM 784 C CA . ALA A 1 106 ? 10.654 -3.919 -8.360 1.00 82.50 106 ALA A CA 1
ATOM 785 C C . ALA A 1 106 ? 10.226 -3.793 -6.892 1.00 82.50 106 ALA A C 1
ATOM 787 O O . ALA A 1 106 ? 10.832 -4.392 -6.012 1.00 82.50 106 ALA A O 1
ATOM 788 N N . GLY A 1 107 ? 9.153 -3.040 -6.628 1.00 80.38 107 GLY A N 1
ATOM 789 C CA . GLY A 1 107 ? 8.556 -2.901 -5.301 1.00 80.38 107 GL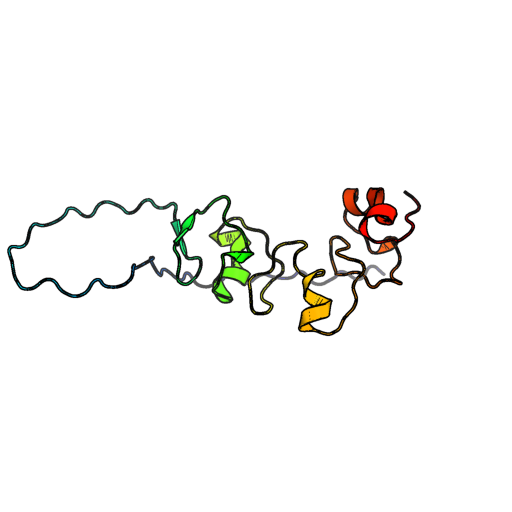Y A CA 1
ATOM 790 C C . GLY A 1 107 ? 7.814 -1.578 -5.129 1.00 80.38 107 GLY A C 1
ATOM 791 O O . GLY A 1 107 ? 7.414 -0.953 -6.108 1.00 80.38 107 GLY A O 1
ATOM 792 N N . TRP A 1 108 ? 7.576 -1.167 -3.882 1.00 78.94 108 TRP A N 1
ATOM 793 C CA . TRP A 1 108 ? 6.854 0.069 -3.553 1.00 78.94 108 TRP A CA 1
ATOM 794 C C . TRP A 1 108 ? 7.823 1.236 -3.356 1.00 78.94 108 TRP A C 1
ATOM 796 O O . TRP A 1 108 ? 8.707 1.162 -2.511 1.00 78.94 108 TRP A O 1
ATOM 806 N N . GLY A 1 109 ? 7.626 2.333 -4.089 1.00 80.50 109 GLY A N 1
ATOM 807 C CA . GLY A 1 109 ? 8.438 3.550 -3.977 1.00 80.50 109 GLY A CA 1
ATOM 808 C C . GLY A 1 109 ? 7.977 4.528 -2.892 1.00 80.50 109 GLY A C 1
ATOM 809 O O . GLY A 1 109 ? 8.593 5.566 -2.701 1.00 80.50 109 GLY A O 1
ATOM 810 N N . GLY A 1 110 ? 6.887 4.248 -2.176 1.00 78.75 110 GLY A N 1
ATOM 811 C CA . GLY A 1 110 ? 6.306 5.160 -1.181 1.00 78.75 110 GLY A CA 1
ATOM 812 C C . GLY A 1 110 ? 4.975 5.762 -1.630 1.00 78.75 110 GLY A C 1
ATOM 813 O O . GLY A 1 110 ? 4.040 5.796 -0.833 1.00 78.75 110 GLY A O 1
ATOM 814 N N . SER A 1 111 ? 4.866 6.147 -2.905 1.00 76.19 111 SER A N 1
ATOM 815 C CA . SER A 1 111 ? 3.639 6.713 -3.500 1.00 76.19 111 SER A CA 1
ATOM 816 C C . SER A 1 111 ? 3.000 5.819 -4.566 1.00 76.19 111 SER A C 1
ATOM 818 O O . SER A 1 111 ? 1.802 5.923 -4.824 1.00 76.19 111 SER A O 1
ATOM 820 N N . SER A 1 112 ? 3.801 4.975 -5.213 1.00 79.50 112 SER A N 1
ATOM 821 C CA . SER A 1 112 ? 3.398 4.110 -6.323 1.00 79.50 112 SER A CA 1
ATOM 822 C C . SER A 1 112 ? 4.273 2.856 -6.372 1.00 79.50 112 SER A C 1
ATOM 824 O O . SER A 1 112 ? 5.354 2.812 -5.776 1.00 79.50 112 SER A O 1
ATOM 826 N N . CYS A 1 113 ? 3.808 1.825 -7.083 1.00 81.06 113 CYS A N 1
ATOM 827 C CA . CYS A 1 113 ? 4.674 0.707 -7.447 1.00 81.06 113 CYS A CA 1
ATOM 828 C C . CYS A 1 113 ? 5.689 1.158 -8.492 1.00 81.06 113 CYS A C 1
ATOM 830 O O . CYS A 1 113 ? 5.351 1.938 -9.380 1.00 81.06 113 CYS A O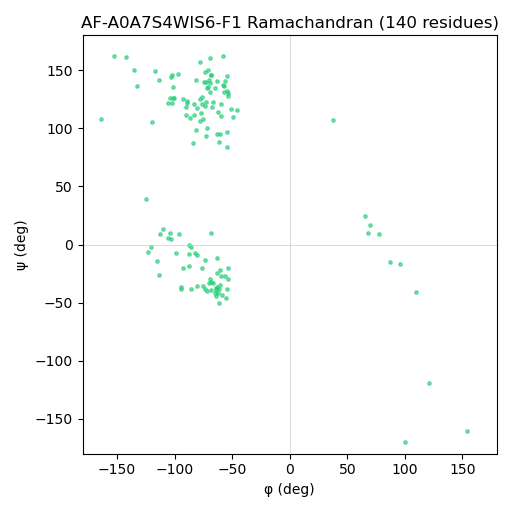 1
ATOM 832 N N . LEU A 1 114 ? 6.909 0.653 -8.359 1.00 84.88 114 LEU A N 1
ATOM 833 C CA . LEU A 1 114 ? 8.014 0.899 -9.269 1.00 84.88 114 LEU A CA 1
ATOM 834 C C . LEU A 1 114 ? 8.191 -0.297 -10.193 1.00 84.88 114 LEU A C 1
ATOM 836 O O . LEU A 1 114 ? 8.157 -1.450 -9.747 1.00 84.88 114 LEU A O 1
ATOM 840 N N . ALA A 1 115 ? 8.382 -0.018 -11.474 1.00 86.56 115 ALA A N 1
ATOM 841 C CA . ALA A 1 115 ? 8.864 -0.984 -12.442 1.00 86.56 115 ALA A CA 1
ATOM 842 C C . ALA A 1 115 ? 10.343 -1.338 -12.163 1.00 86.56 115 ALA A C 1
ATOM 844 O O . ALA A 1 115 ? 11.038 -0.578 -11.487 1.00 86.56 115 ALA A O 1
ATOM 845 N N . PRO A 1 116 ? 10.846 -2.473 -12.684 1.00 84.25 116 PRO A N 1
ATOM 846 C CA . PRO A 1 116 ? 12.266 -2.838 -12.617 1.00 84.25 116 PRO A CA 1
ATOM 847 C C . PRO A 1 116 ? 13.200 -1.754 -13.159 1.00 84.25 116 PRO A C 1
ATOM 849 O O . PRO A 1 116 ? 14.318 -1.607 -12.676 1.00 84.25 116 PRO A O 1
ATOM 852 N N . ASP A 1 117 ? 12.703 -0.970 -14.115 1.00 85.81 117 ASP A N 1
ATOM 853 C CA . ASP A 1 117 ? 13.481 0.013 -14.864 1.00 85.81 117 ASP A CA 1
ATOM 854 C C . ASP A 1 117 ? 13.221 1.458 -14.392 1.00 85.81 117 ASP A C 1
ATOM 856 O O . ASP A 1 117 ? 13.706 2.416 -14.998 1.00 85.81 117 ASP A O 1
ATOM 860 N N . ASP A 1 118 ? 12.429 1.641 -13.329 1.00 88.19 118 ASP A N 1
ATOM 861 C CA . ASP A 1 118 ? 12.080 2.969 -12.832 1.00 88.19 118 ASP A CA 1
ATOM 862 C C . ASP A 1 118 ? 13.251 3.653 -12.116 1.00 88.19 118 ASP A C 1
ATOM 864 O O . ASP A 1 118 ? 14.083 3.043 -11.444 1.00 88.19 118 ASP A O 1
ATOM 868 N N . SER A 1 119 ? 13.288 4.983 -12.216 1.00 86.50 119 SER A N 1
ATOM 869 C CA . SER A 1 119 ? 14.311 5.786 -11.547 1.00 86.50 119 SER A CA 1
ATOM 870 C C . SER A 1 119 ? 14.081 5.850 -10.036 1.00 86.50 119 SER A C 1
ATOM 872 O O . SER A 1 119 ? 12.968 6.119 -9.578 1.00 86.50 119 SER A O 1
ATOM 874 N N . ALA A 1 120 ? 15.168 5.773 -9.258 1.00 86.06 120 ALA A N 1
ATOM 875 C CA . ALA A 1 120 ? 15.160 5.994 -7.808 1.00 86.06 120 ALA A CA 1
ATOM 876 C C . ALA A 1 120 ? 14.537 7.342 -7.386 1.00 86.06 120 ALA A C 1
ATOM 878 O O . ALA A 1 120 ? 14.082 7.483 -6.257 1.00 86.06 120 ALA A O 1
ATOM 879 N N . ARG A 1 121 ? 14.443 8.326 -8.296 1.00 85.81 121 ARG A N 1
ATOM 880 C CA . ARG A 1 121 ? 13.753 9.610 -8.058 1.00 85.81 121 ARG A CA 1
ATOM 881 C C . ARG A 1 121 ? 12.266 9.472 -7.732 1.00 85.81 121 ARG A C 1
ATOM 883 O O . ARG A 1 121 ? 11.686 10.391 -7.163 1.00 85.81 121 ARG A O 1
ATOM 890 N N . LEU A 1 122 ? 11.649 8.361 -8.124 1.00 84.94 122 LEU A N 1
ATOM 891 C CA . LEU A 1 122 ? 10.248 8.069 -7.830 1.00 84.94 122 LEU A CA 1
ATOM 892 C C . LEU A 1 122 ? 10.059 7.486 -6.421 1.00 84.94 122 LEU A C 1
ATOM 894 O O . LEU A 1 122 ? 8.924 7.351 -5.963 1.00 84.94 122 LEU A O 1
ATOM 898 N N . ILE A 1 123 ? 11.154 7.173 -5.718 1.00 85.62 123 ILE A N 1
ATOM 899 C CA . ILE A 1 123 ? 11.112 6.735 -4.330 1.00 85.62 123 ILE A CA 1
ATOM 900 C C . ILE A 1 123 ? 10.916 7.961 -3.434 1.00 85.62 123 ILE A C 1
ATOM 902 O O . ILE A 1 123 ? 11.824 8.760 -3.224 1.00 85.62 123 ILE A O 1
ATOM 906 N N . THR A 1 124 ? 9.716 8.115 -2.885 1.00 86.25 124 THR A N 1
ATOM 907 C CA . THR A 1 124 ? 9.367 9.213 -1.973 1.00 86.25 124 THR A CA 1
ATOM 908 C C . THR A 1 124 ? 9.680 8.895 -0.515 1.00 86.25 124 THR A C 1
ATOM 910 O O . THR A 1 124 ? 9.791 9.804 0.307 1.00 86.25 124 THR A O 1
ATOM 913 N N . ASN A 1 125 ? 9.846 7.616 -0.171 1.00 82.00 125 ASN A N 1
ATOM 914 C CA . ASN A 1 125 ? 10.201 7.197 1.179 1.00 82.00 125 ASN A CA 1
ATOM 915 C C . ASN A 1 125 ? 11.726 7.130 1.351 1.00 82.00 125 ASN A C 1
ATOM 917 O O . ASN A 1 125 ? 12.394 6.317 0.715 1.00 82.00 125 ASN A O 1
ATOM 921 N N . LYS A 1 126 ? 12.266 7.940 2.270 1.00 83.38 126 LYS A N 1
ATOM 922 C CA . LYS A 1 126 ? 13.707 8.011 2.553 1.00 83.38 126 LYS A CA 1
ATOM 923 C C . LYS A 1 126 ? 14.318 6.650 2.909 1.00 83.38 126 LYS A C 1
ATOM 925 O O . LYS A 1 126 ? 15.345 6.293 2.349 1.00 83.38 126 LYS A O 1
ATOM 930 N N . THR A 1 127 ? 13.675 5.870 3.777 1.00 81.38 127 THR A N 1
ATOM 931 C CA . THR A 1 127 ? 14.176 4.551 4.195 1.00 81.38 127 THR A CA 1
ATOM 932 C C . THR A 1 127 ? 14.232 3.571 3.025 1.00 81.38 127 THR A C 1
ATOM 934 O O . THR A 1 127 ? 15.177 2.795 2.919 1.00 81.38 127 THR A O 1
ATOM 937 N N . ILE A 1 128 ? 13.249 3.627 2.121 1.00 82.62 128 ILE A N 1
ATOM 938 C CA . ILE A 1 128 ? 13.259 2.815 0.895 1.00 82.62 128 ILE A CA 1
ATOM 939 C C . ILE A 1 128 ? 14.365 3.294 -0.047 1.00 82.62 128 ILE A C 1
ATOM 941 O O . ILE A 1 128 ? 15.031 2.464 -0.651 1.00 82.62 128 ILE A O 1
ATOM 945 N N . CYS A 1 129 ? 14.590 4.607 -0.154 1.00 81.88 129 CYS A N 1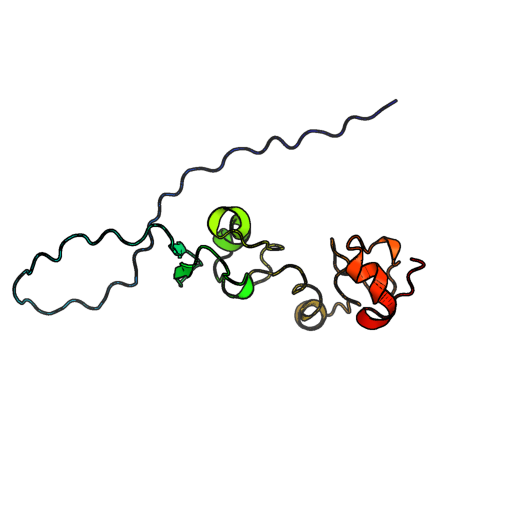
ATOM 946 C CA . CYS A 1 129 ? 15.645 5.173 -0.995 1.00 81.88 129 CYS A CA 1
ATOM 947 C C . CYS A 1 129 ? 17.026 4.700 -0.522 1.00 81.88 129 CYS A C 1
ATOM 949 O O . CYS A 1 129 ? 17.768 4.111 -1.304 1.00 81.88 129 CYS A O 1
ATOM 951 N N . GLU A 1 130 ? 17.314 4.835 0.776 1.00 84.62 130 GLU A N 1
ATOM 952 C CA . GLU A 1 130 ? 18.578 4.411 1.396 1.00 84.62 130 GLU A CA 1
ATOM 953 C C . GLU A 1 130 ? 18.849 2.903 1.245 1.00 84.62 130 GLU A C 1
ATOM 955 O O . GLU A 1 130 ? 20.004 2.489 1.200 1.00 84.62 130 GLU A O 1
ATOM 960 N N . ASN A 1 131 ? 17.801 2.079 1.123 1.00 83.38 131 ASN A N 1
ATOM 961 C CA . ASN A 1 131 ? 17.903 0.621 0.972 1.00 83.38 131 ASN A CA 1
ATOM 962 C C . ASN A 1 131 ? 17.509 0.122 -0.433 1.00 83.38 131 ASN A C 1
ATOM 964 O O . ASN A 1 131 ? 17.315 -1.078 -0.640 1.00 83.38 131 ASN A O 1
ATOM 968 N N . SER A 1 132 ? 17.388 1.023 -1.410 1.00 84.69 132 SER A N 1
ATOM 969 C CA . SER A 1 132 ? 16.797 0.735 -2.724 1.00 84.69 132 SER A CA 1
ATOM 970 C C . SER A 1 132 ? 17.558 -0.335 -3.507 1.00 84.69 132 SER A C 1
ATOM 972 O O . SER A 1 132 ? 16.941 -1.219 -4.097 1.00 84.69 132 SER A O 1
ATOM 974 N N . MET A 1 133 ? 18.889 -0.336 -3.439 1.00 87.00 133 MET A N 1
ATOM 975 C CA . MET A 1 133 ? 19.713 -1.348 -4.100 1.00 87.00 133 MET A CA 1
ATOM 976 C C . MET A 1 133 ? 19.482 -2.749 -3.515 1.00 87.00 133 MET A C 1
ATOM 978 O O . MET A 1 133 ? 19.370 -3.719 -4.257 1.00 87.00 133 MET A O 1
ATOM 982 N N . ALA A 1 134 ? 19.375 -2.860 -2.189 1.00 85.69 134 ALA A N 1
ATOM 983 C CA . ALA A 1 134 ? 19.199 -4.144 -1.512 1.00 85.69 134 ALA A CA 1
ATOM 984 C C . ALA A 1 134 ? 17.774 -4.697 -1.662 1.00 85.69 134 ALA A C 1
ATOM 986 O O . ALA A 1 134 ? 17.592 -5.910 -1.733 1.00 85.69 134 ALA A O 1
ATOM 987 N N . TRP A 1 135 ? 16.763 -3.823 -1.673 1.00 81.94 135 TRP A N 1
ATOM 988 C CA . TRP A 1 135 ? 15.355 -4.235 -1.678 1.00 81.94 135 TRP A CA 1
ATOM 989 C C . TRP A 1 135 ? 14.751 -4.305 -3.075 1.00 81.94 135 TRP A C 1
ATOM 991 O O . TRP A 1 135 ? 13.936 -5.182 -3.343 1.00 81.94 135 TRP A O 1
ATOM 1001 N N . LEU A 1 136 ? 15.124 -3.367 -3.943 1.00 82.44 136 LEU A N 1
ATOM 1002 C CA . LEU A 1 136 ? 14.506 -3.160 -5.252 1.00 82.44 136 LEU A CA 1
ATOM 1003 C C . LEU A 1 136 ? 15.478 -3.443 -6.405 1.00 82.44 136 LEU A C 1
ATOM 1005 O O . LEU A 1 136 ? 15.041 -3.542 -7.546 1.00 82.44 136 LEU A O 1
ATOM 1009 N N . GLY A 1 137 ? 16.786 -3.540 -6.134 1.00 86.31 137 GLY A N 1
ATOM 1010 C CA . GLY A 1 137 ? 17.813 -3.627 -7.175 1.00 86.31 137 GLY A CA 1
ATOM 1011 C C . GLY A 1 137 ? 18.001 -2.327 -7.963 1.00 86.31 137 GLY A C 1
ATOM 1012 O O . GLY A 1 137 ? 18.586 -2.351 -9.041 1.00 86.31 137 GLY A O 1
ATOM 1013 N N . ILE A 1 138 ? 17.503 -1.198 -7.445 1.00 86.50 138 ILE A N 1
ATOM 1014 C CA . ILE A 1 138 ? 17.577 0.107 -8.112 1.00 86.50 138 ILE A CA 1
ATOM 1015 C C . ILE A 1 138 ? 18.710 0.922 -7.472 1.00 86.50 138 ILE A C 1
ATOM 1017 O O . ILE A 1 138 ? 18.698 1.106 -6.255 1.00 86.50 138 ILE A O 1
ATOM 1021 N N . PRO A 1 139 ? 19.675 1.452 -8.244 1.00 85.31 139 PRO A N 1
ATOM 1022 C CA . PRO A 1 139 ? 20.724 2.304 -7.696 1.00 85.31 139 PRO A CA 1
ATOM 1023 C C . PRO A 1 139 ? 20.176 3.699 -7.336 1.00 85.31 139 PRO A C 1
ATOM 1025 O O . PRO A 1 139 ? 19.720 4.444 -8.206 1.00 85.31 139 PRO A O 1
ATOM 1028 N N . SER A 1 140 ? 20.256 4.086 -6.060 1.00 82.12 140 SER A N 1
ATOM 1029 C CA . SER A 1 140 ? 20.011 5.461 -5.591 1.00 82.12 140 SER A CA 1
ATOM 1030 C C . SER A 1 140 ? 21.319 6.200 -5.311 1.00 82.12 140 SER A C 1
ATOM 1032 O O . SER A 1 140 ? 22.264 5.596 -4.811 1.00 82.12 140 SER A O 1
ATOM 1034 N N . GLN A 1 141 ? 21.362 7.514 -5.554 1.00 74.31 141 GLN A N 1
ATOM 1035 C CA . GLN A 1 141 ? 22.553 8.335 -5.271 1.00 74.31 141 GLN A CA 1
ATOM 1036 C C . GLN A 1 141 ? 22.639 8.897 -3.841 1.00 74.31 141 GLN A C 1
ATOM 1038 O O . GLN A 1 141 ? 23.648 9.522 -3.532 1.00 74.31 141 GLN A O 1
ATOM 1043 N N . GLY A 1 142 ? 21.653 8.623 -2.977 1.00 56.09 142 GLY A N 1
ATOM 1044 C CA . GLY A 1 142 ? 21.622 9.131 -1.599 1.00 56.09 142 GLY A CA 1
ATOM 1045 C C . GLY A 1 142 ? 21.166 10.578 -1.526 1.00 56.09 142 GLY A C 1
ATOM 1046 O O . GLY A 1 142 ? 21.980 11.473 -1.831 1.00 56.09 142 GLY A O 1
#

Organism: NCBI:txid311494

pLDDT: mean 70.37, std 17.27, range [32.78, 91.44]

Foldseek 3Di:
DDDDDDDDPDDDDDDDPDDDDQDDDDDDDDDDDPPDPPPPDPPQWFDLDNDTDGLEDDAQQSRQDQVCLVCVCVGRVADFPGDDNGTHHQFRCQVCCCVPPVAHFLTDLRNDTHHLPDALVSRPDPVCSVCVCVRRVHDHPD

Radius of gyration: 22.22 Å; Cα contacts (8 Å, |Δi|>4): 180; chains: 1; bounding box: 62×57×47 Å

Secondary structure (DSSP, 8-state):
---PPPP--PPPPP----------PPPPPS------------TTEEE-SSSEEESSS--GGG---HHHHHTHHHHHS-----BSSSBPPTTTTTTSHHHHH-----EE-SSSEEPTT--GGG---HHHHHTHHHHHSPPP--

Solvent-accessible surface area (backbone atoms only — not comparable to full-atom values): 9103 Å² total; per-residue (Å²): 135,86,84,81,79,83,81,84,80,79,76,83,79,81,89,81,87,75,79,92,72,72,82,82,72,83,80,79,77,93,74,80,91,75,82,73,75,86,71,76,72,73,90,58,62,27,74,28,54,99,46,81,32,52,38,66,88,50,58,37,72,70,24,74,27,62,76,45,29,73,39,22,49,81,63,30,70,28,69,54,74,34,72,78,95,48,21,28,32,81,70,55,62,28,75,50,29,38,82,75,70,69,43,74,44,34,29,60,22,71,83,48,69,30,46,72,84,51,62,49,85,63,35,71,33,67,73,53,40,79,40,20,48,83,70,42,70,33,79,55,91,124

Mean predicted aligned error: 15.57 Å